Protein 8KA7 (pdb70)

Secondary structure (DSSP, 8-state):
-EEEE--TTS-HHHHHHHHHHHHHHH-TTGGGS-EEEEEEESSHHHHHHHHHHHHHHHHHTT---EEEEEEE-TT--EEEEEE-GGG-EEEEEE-SSPPEEEEEETTEEEEEEE-

B-factor: mean 45.1, std 11.81, range [24.98, 90.28]

Foldseek 3Di:
DDEAEDPPPDFLLSVLVVQVVLCCVQPVPLVQFAKEKEWEEADLVSLVRNLVSNQVVVVVVVWHKAWDDWDADPVRWIWTWIATPRNYIYIGTYDHDATKIWMATPRHTRYIYGD

Solvent-accessible surface area: 6350 Å² total; per-residue (Å²): 111,58,132,45,145,32,78,92,119,26,79,55,76,43,15,1,74,30,0,19,60,9,19,124,82,40,22,109,16,4,69,184,82,165,11,28,2,39,0,42,1,69,66,49,73,135,5,59,43,5,0,74,4,2,38,46,11,10,37,93,74,55,69,132,25,110,102,108,87,123,64,95,56,117,87,45,39,50,8,8,74,17,64,22,161,68,41,14,22,0,38,8,75,38,16,126,138,53,26,10,0,74,0,26,7,85,66,184,58,32,0,45,3,34,112

Sequence (115 aa):
AIKIEIPPDAPPQAVADAAVAALRAADPGAARRRVTFDVTGPDAARVQALADAVVAALEREGFKLEKKEENTDAAGNAGAKYEGEGGLVLNVKQGPEALTLKITVDGRTIVEIVR

Radius of gyration: 13.09 Å; Cα contacts (8 Å, |Δi|>4): 238; chains: 1; bounding box: 33×30×34 Å

Nearest PDB structures (foldseek):
  8ka7-assembly1_A  TM=1.009E+00  e=5.825E-24  synthetic construct
  8kc0-assembly1_A  TM=5.207E-01  e=1.528E-01  synthetic construct
  2wl9-assembly1_D  TM=5.091E-01  e=9.739E-01  Rhodococcus sp. DK17
  2wl9-assembly2_A  TM=5.086E-01  e=1.500E+00  Rhodococcus sp. DK17
  1mpy-assembly1_D  TM=4.557E-01  e=9.156E-01  Pseudomonas putida

Structure (mmCIF, N/CA/C/O backbone):
data_8KA7
#
_entry.id   8KA7
#
_cell.length_a   79.553
_cell.length_b   79.553
_cell.length_c   92.143
_cell.angle_alpha   90.000
_cell.angle_beta   90.000
_cell.angle_gamma   90.000
#
_symmetry.space_group_name_H-M   'I 41 2 2'
#
loop_
_entity.id
_entity.type
_entity.pdbx_description
1 polymer 'De novo design protein -NB7'
2 water water
#
loop_
_atom_site.group_PDB
_atom_site.id
_atom_site.type_symbol
_atom_site.label_atom_id
_atom_site.label_alt_id
_atom_site.label_comp_id
_atom_site.label_asym_id
_atom_site.label_entity_id
_atom_site.label_seq_id
_atom_site.pdbx_PDB_ins_code
_atom_site.Cartn_x
_atom_site.Cartn_y
_atom_site.Cartn_z
_atom_site.occupancy
_atom_site.B_iso_or_equiv
_atom_site.auth_seq_id
_atom_site.auth_comp_id
_atom_site.auth_asym_id
_atom_site.auth_atom_id
_atom_site.pdbx_PDB_model_num
ATOM 1 N N . ALA A 1 2 ? 7.78600 -1.03800 -15.49200 1.000 36.62136 1 ALA A N 1
ATOM 2 C CA . ALA A 1 2 ? 7.06200 0.14600 -15.94700 1.000 32.16772 1 ALA A CA 1
ATOM 3 C C . ALA A 1 2 ? 5.57300 -0.09700 -15.77400 1.000 34.08166 1 ALA A C 1
ATOM 4 O O . ALA A 1 2 ? 5.09400 -1.24200 -15.81500 1.000 34.83193 1 ALA A O 1
ATOM 6 N N . ILE A 1 3 ? 4.83600 0.98000 -15.54200 1.000 33.17429 2 ILE A N 1
ATOM 7 C CA . ILE A 1 3 ? 3.40100 0.89200 -15.31600 1.000 33.53671 2 ILE A CA 1
ATOM 8 C C . ILE A 1 3 ? 2.69700 1.92800 -16.17100 1.000 34.78329 2 ILE A C 1
ATOM 9 O O . ILE A 1 3 ? 3.13400 3.07800 -16.24800 1.000 35.14373 2 ILE A O 1
ATOM 14 N N . LYS A 1 4 ? 1.60700 1.52000 -16.82600 1.000 36.38062 3 LYS A N 1
ATOM 15 C CA . LYS A 1 4 ? 0.73800 2.46000 -17.51300 1.000 37.78341 3 LYS A CA 1
ATOM 16 C C . LYS A 1 4 ? -0.65300 2.32700 -16.93200 1.000 38.83437 3 LYS A C 1
ATOM 17 O O . LYS A 1 4 ? -1.16200 1.21100 -16.78700 1.000 38.32732 3 LYS A O 1
ATOM 23 N N . ILE A 1 5 ? -1.26500 3.46300 -16.63600 1.000 37.97489 4 ILE A N 1
ATOM 24 C CA . ILE A 1 5 ? -2.57100 3.51500 -16.00700 1.000 38.23980 4 ILE A CA 1
ATOM 25 C C . ILE A 1 5 ? -3.48800 4.30600 -16.91700 1.000 40.03950 4 ILE A C 1
ATOM 26 O O . ILE A 1 5 ? -3.10200 5.36400 -17.43000 1.000 40.55581 4 ILE A O 1
ATOM 31 N N . GLU A 1 6 ? -4.69200 3.79600 -17.12500 1.000 41.30217 5 GLU A N 1
ATOM 32 C CA . GLU A 1 6 ? -5.76200 4.57000 -17.73200 1.000 43.10378 5 GLU A CA 1
ATOM 33 C C . GLU A 1 6 ? -6.70300 4.99300 -16.61400 1.000 46.67668 5 GLU A C 1
ATOM 34 O O . GLU A 1 6 ? -7.22000 4.14500 -15.87700 1.000 45.30917 5 GLU A O 1
ATOM 40 N N . ILE A 1 7 ? -6.92700 6.29500 -16.48600 1.000 47.51654 6 ILE A N 1
ATOM 41 C CA . ILE A 1 7 ? -7.60800 6.82600 -15.30900 1.000 48.80877 6 ILE A CA 1
ATOM 42 C C . ILE A 1 7 ? -8.90700 7.49100 -15.77100 1.000 53.02737 6 ILE A C 1
ATOM 43 O O . ILE A 1 7 ? -8.90100 8.17800 -16.80300 1.000 52.59246 6 ILE A O 1
ATOM 48 N N . PRO A 1 8 ? -10.04000 7.28300 -15.08600 1.000 57.99678 7 PRO A N 1
ATOM 49 C CA . PRO A 1 8 ? -11.31100 7.78500 -15.61600 1.000 59.74025 7 PRO A CA 1
ATOM 50 C C . PRO A 1 8 ? -11.25700 9.28000 -15.83300 1.000 63.93559 7 PRO A C 1
ATOM 51 O O . PRO A 1 8 ? -10.56900 10.01200 -15.09500 1.000 57.33542 7 PRO A O 1
ATOM 55 N N . PRO A 1 9 ? -11.97100 9.78800 -16.85000 1.000 66.62513 8 PRO A N 1
ATOM 56 C CA . PRO A 1 9 ? -11.82000 11.20300 -17.22300 1.000 66.99889 8 PRO A CA 1
ATOM 57 C C . PRO A 1 9 ? -12.31500 12.15700 -16.15700 1.000 67.94908 8 PRO A C 1
ATOM 58 O O . PRO A 1 9 ? -12.06600 13.36400 -16.26900 1.000 66.52645 8 PRO A O 1
ATOM 62 N N . ASP A 1 10 ? -12.97300 11.64800 -15.11700 1.000 66.64970 9 ASP A N 1
ATOM 63 C CA . ASP A 1 10 ? -13.50600 12.45400 -14.03000 1.000 69.93183 9 ASP A CA 1
ATOM 64 C C . ASP A 1 10 ? -12.61800 12.45500 -12.79000 1.000 66.72987 9 ASP A C 1
ATOM 65 O O . ASP A 1 10 ? -12.96400 13.11400 -11.80300 1.000 65.94591 9 ASP A O 1
ATOM 70 N N . ALA A 1 11 ? -11.50700 11.72100 -12.80100 1.000 63.47090 10 ALA A N 1
ATOM 71 C CA . ALA A 1 11 ? -10.60600 11.72300 -11.65300 1.000 57.70331 10 ALA A CA 1
ATOM 72 C C . ALA A 1 11 ? -9.95300 13.09300 -11.52800 1.000 55.95357 10 ALA A C 1
ATOM 73 O O . ALA A 1 11 ? -9.40000 13.59600 -12.51200 1.000 58.90257 10 ALA A O 1
ATOM 75 N N . PRO A 1 12 ? -9.98900 13.72200 -10.35600 1.000 58.25880 11 PRO A N 1
ATOM 76 C CA . PRO A 1 12 ? -9.42900 15.07000 -10.21800 1.000 57.97665 11 PRO A CA 1
ATOM 77 C C . PRO A 1 12 ? -7.91600 15.03600 -10.31600 1.000 49.78340 11 PRO A C 1
ATOM 78 O O . PRO A 1 12 ? -7.29500 13.98200 -10.11200 1.000 47.90652 11 PRO A O 1
ATOM 82 N N . PRO A 1 13 ? -7.28300 16.16400 -10.63600 1.000 45.73427 12 PRO A N 1
ATOM 83 C CA . PRO A 1 13 ? -5.81900 16.13400 -10.81800 1.000 40.91932 12 PRO A CA 1
ATOM 84 C C . PRO A 1 13 ? -5.06100 15.58900 -9.61400 1.000 43.94241 12 PRO A C 1
ATOM 85 O O . PRO A 1 13 ? -4.11000 14.82300 -9.81100 1.000 40.89577 12 PRO A O 1
ATOM 89 N N . GLN A 1 14 ? -5.45700 15.91200 -8.37600 1.000 43.48358 13 GLN A N 1
ATOM 90 C CA . GLN A 1 14 ? -4.70200 15.38400 -7.23800 1.000 43.68006 13 GLN A CA 1
ATOM 91 C C . GLN A 1 14 ? -4.75600 13.86300 -7.18900 1.000 41.58311 13 GLN A C 1
ATOM 92 O O . GLN A 1 14 ? -3.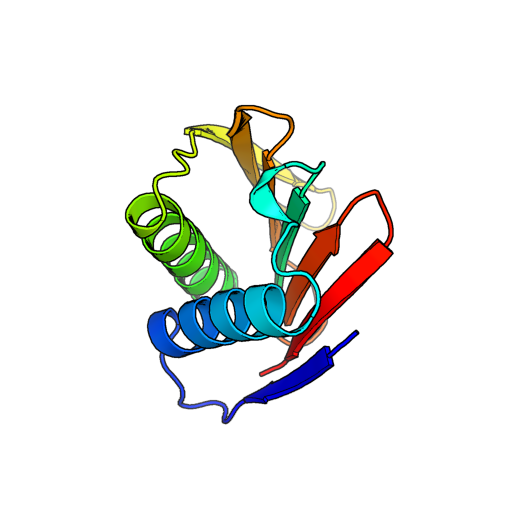77300 13.22000 -6.80700 1.000 39.02944 13 GLN A O 1
ATOM 98 N N . ALA A 1 15 ? -5.89400 13.26400 -7.55500 1.000 41.74994 14 ALA A N 1
ATOM 99 C CA . ALA A 1 15 ? -5.95100 11.80500 -7.61800 1.000 39.58721 14 ALA A CA 1
ATOM 100 C C . ALA A 1 15 ? -5.02900 11.26100 -8.69500 1.000 39.37226 14 ALA A C 1
ATOM 101 O O . ALA A 1 15 ? -4.43200 10.18700 -8.52600 1.000 35.68056 14 ALA A O 1
ATOM 103 N N . VAL A 1 16 ? -4.89700 11.98100 -9.80300 1.000 36.81709 15 VAL A N 1
ATOM 104 C CA . VAL A 1 16 ? -3.99900 11.54300 -10.86400 1.000 38.43644 15 VAL A CA 1
ATOM 105 C C . VAL A 1 16 ? -2.55200 11.63700 -10.40300 1.000 38.40779 15 VAL A C 1
ATOM 106 O O . VAL A 1 16 ? -1.77000 10.69100 -10.56800 1.000 34.94624 15 VAL A O 1
ATOM 110 N N . ALA A 1 17 ? -2.16500 12.78700 -9.82900 1.000 34.49856 16 ALA A N 1
ATOM 111 C CA . ALA A 1 17 ? -0.79900 12.93300 -9.33600 1.000 33.51389 16 ALA A CA 1
ATOM 112 C C . ALA A 1 17 ? -0.48200 11.90400 -8.25900 1.000 34.40615 16 ALA A C 1
ATOM 113 O O . ALA A 1 17 ? 0.60800 11.31400 -8.25300 1.000 32.84912 16 ALA A O 1
ATOM 115 N N . ASP A 1 18 ? -1.42100 11.66800 -7.33900 1.000 36.30198 17 ASP A N 1
ATOM 116 C CA . ASP A 1 18 ? -1.13400 10.73300 -6.26100 1.000 36.51549 17 ASP A CA 1
ATOM 117 C C . ASP A 1 18 ? -0.99200 9.31500 -6.79400 1.000 33.65694 17 ASP A C 1
ATOM 118 O O . ASP A 1 18 ? -0.16300 8.54400 -6.29800 1.000 34.33018 17 ASP A O 1
ATOM 123 N N . ALA A 1 19 ? -1.79700 8.95000 -7.79600 1.000 33.34925 18 ALA A N 1
ATOM 124 C CA . ALA A 1 19 ? -1.65600 7.63600 -8.42200 1.000 34.36317 18 ALA A CA 1
ATOM 125 C C . ALA A 1 19 ? -0.28700 7.47600 -9.06400 1.000 31.50260 18 ALA A C 1
ATOM 126 O O . ALA A 1 19 ? 0.31000 6.39400 -9.01600 1.000 30.65411 18 ALA A O 1
ATOM 128 N N . ALA A 1 20 ? 0.21500 8.53800 -9.68900 1.000 32.37358 19 ALA A N 1
ATOM 129 C CA . ALA A 1 20 ? 1.51400 8.44700 -10.34600 1.000 32.66629 19 ALA A CA 1
ATOM 130 C C . ALA A 1 20 ? 2.62800 8.29200 -9.32600 1.000 29.21044 19 ALA A C 1
ATOM 131 O O . ALA A 1 20 ? 3.56500 7.50900 -9.53200 1.000 28.35719 19 ALA A O 1
ATOM 133 N N . VAL A 1 21 ? 2.55900 9.03900 -8.23000 1.000 29.03781 20 VAL A N 1
ATOM 134 C CA . VAL A 1 21 ? 3.59100 8.90700 -7.20600 1.000 30.05319 20 VAL A CA 1
ATOM 135 C C . VAL A 1 21 ? 3.54300 7.52100 -6.56800 1.000 30.10870 20 VAL A C 1
ATOM 136 O O . VAL A 1 21 ? 4.58600 6.92700 -6.28500 1.000 31.37971 20 VAL A O 1
ATOM 140 N N . ALA A 1 22 ? 2.33500 6.97800 -6.34000 1.000 31.58539 21 ALA A N 1
ATOM 141 C CA . ALA A 1 22 ? 2.22100 5.62700 -5.79800 1.000 31.33000 21 ALA A CA 1
ATOM 142 C C . ALA A 1 22 ? 2.72300 4.58400 -6.79200 1.000 32.41541 21 ALA A C 1
ATOM 143 O O . ALA A 1 22 ? 3.39700 3.61600 -6.40600 1.000 32.36097 21 ALA A O 1
ATOM 145 N N . ALA A 1 23 ? 2.37300 4.74600 -8.07100 1.000 29.53623 22 ALA A N 1
ATOM 146 C CA . ALA A 1 23 ? 2.89600 3.86800 -9.11400 1.000 31.98908 22 ALA A CA 1
ATOM 147 C C . ALA A 1 23 ? 4.41500 3.91900 -9.14600 1.000 31.95792 22 ALA A C 1
ATOM 148 O O . ALA A 1 23 ? 5.08800 2.89200 -9.28800 1.000 31.53302 22 ALA A O 1
ATOM 150 N N . LEU A 1 24 ? 4.97200 5.12300 -9.03900 1.000 29.75272 23 LEU A N 1
ATOM 151 C CA . LEU A 1 24 ? 6.42300 5.25200 -9.03400 1.000 27.59739 23 LEU A CA 1
ATOM 152 C C . LEU A 1 24 ? 7.02800 4.49800 -7.86400 1.000 29.21302 23 LEU A C 1
ATOM 153 O O . LEU A 1 24 ? 8.05000 3.81500 -8.01900 1.000 31.89169 23 LEU A O 1
ATOM 158 N N . ARG A 1 25 ? 6.42200 4.61600 -6.67900 1.000 27.92014 24 ARG A N 1
ATOM 159 C CA . ARG A 1 25 ? 6.97700 3.91400 -5.53200 1.000 31.23339 24 ARG A CA 1
ATOM 160 C C . ARG A 1 25 ? 6.89500 2.40400 -5.71600 1.000 33.03175 24 ARG A C 1
ATOM 161 O O . ARG A 1 25 ? 7.78100 1.66800 -5.26100 1.000 35.24756 24 ARG A O 1
ATOM 169 N N . ALA A 1 26 ? 5.85300 1.93100 -6.39100 1.000 35.29259 25 ALA A N 1
ATOM 170 C CA . ALA A 1 26 ? 5.69800 0.49900 -6.60500 1.000 36.11497 25 ALA A CA 1
ATOM 171 C C . ALA A 1 26 ? 6.69500 -0.00900 -7.63800 1.000 36.62026 25 ALA A C 1
ATOM 172 O O . ALA A 1 26 ? 7.21300 -1.12700 -7.50900 1.000 44.27408 25 ALA A O 1
ATOM 174 N N . ALA A 1 27 ? 7.00800 0.81600 -8.63500 1.000 35.26934 26 ALA A N 1
ATOM 175 C CA . ALA A 1 27 ? 7.89900 0.42100 -9.71900 1.000 36.68129 26 ALA A CA 1
ATOM 176 C C . ALA A 1 27 ? 9.36900 0.62600 -9.36700 1.000 39.21702 26 ALA A C 1
ATOM 177 O O . ALA A 1 27 ? 10.21700 -0.16200 -9.79500 1.000 39.87012 26 ALA A O 1
ATOM 179 N N . ASP A 1 28 ? 9.69600 1.69600 -8.64200 1.000 35.08384 27 ASP A N 1
ATOM 180 C CA . ASP A 1 28 ? 11.07900 1.98600 -8.25200 1.000 36.35583 27 ASP A CA 1
ATOM 181 C C . ASP A 1 28 ? 11.05900 2.67600 -6.90700 1.000 33.47736 27 ASP A C 1
ATOM 182 O O . ASP A 1 28 ? 11.03700 3.91400 -6.82900 1.000 34.13988 27 ASP A O 1
ATOM 187 N N . PRO A 1 29 ? 11.09100 1.91600 -5.81400 1.000 38.55162 28 PRO A N 1
ATOM 188 C CA . PRO A 1 29 ? 11.07600 2.55300 -4.48000 1.000 37.67074 28 PRO A CA 1
ATOM 189 C C . PRO A 1 29 ? 12.29900 3.43300 -4.19500 1.000 36.44111 28 PRO A C 1
ATOM 190 O O . PRO A 1 29 ? 12.24600 4.27700 -3.28100 1.000 35.88563 28 PRO A O 1
ATOM 194 N N . GLY A 1 30 ? 13.38100 3.27400 -4.95400 1.000 34.37803 29 GLY A N 1
ATOM 195 C CA . GLY A 1 30 ? 14.56900 4.08300 -4.81400 1.000 32.86252 29 GLY A CA 1
ATOM 196 C C . GLY A 1 30 ? 14.65800 5.24900 -5.77400 1.000 31.10142 29 GLY A C 1
ATOM 197 O O . GLY A 1 30 ? 15.73300 5.84800 -5.90000 1.000 30.72084 29 GLY A O 1
ATOM 198 N N . ALA A 1 31 ? 13.57000 5.59200 -6.46000 1.000 32.55735 30 ALA A N 1
ATOM 199 C CA . ALA A 1 31 ? 13.64700 6.61900 -7.49400 1.000 29.65283 30 ALA A CA 1
ATOM 200 C C . ALA A 1 31 ? 14.05700 7.97300 -6.92400 1.000 29.57027 30 ALA A C 1
ATOM 201 O O . ALA A 1 31 ? 14.62500 8.79700 -7.64600 1.000 28.81485 30 ALA A O 1
ATOM 203 N N . ALA A 1 32 ? 13.77000 8.23300 -5.64600 1.000 28.92620 31 ALA A N 1
ATOM 204 C CA . ALA A 1 32 ? 14.12800 9.51400 -5.04500 1.000 28.47376 31 ALA A CA 1
ATOM 205 C C . ALA A 1 32 ? 15.63500 9.78600 -5.09100 1.000 32.10607 31 ALA A C 1
ATOM 206 O O . ALA A 1 32 ? 16.05300 10.95600 -5.05200 1.000 30.89541 31 ALA A O 1
ATOM 208 N N . ARG A 1 33 ? 16.46300 8.73300 -5.14900 1.000 29.24509 32 ARG A N 1
ATOM 209 C CA . ARG A 1 33 ? 17.92000 8.88600 -5.22500 1.000 29.86032 32 ARG A CA 1
ATOM 210 C C . ARG A 1 33 ? 18.43300 9.15400 -6.63400 1.000 32.79470 32 ARG A C 1
ATOM 211 O O . ARG A 1 33 ? 19.63700 9.43900 -6.78700 1.000 30.92611 32 ARG A O 1
ATOM 219 N N . ARG A 1 34 ? 17.57200 9.04500 -7.66700 1.000 30.45151 33 ARG A N 1
ATOM 220 C CA . ARG A 1 34 ? 17.98700 9.06200 -9.06700 1.000 29.77487 33 ARG A CA 1
ATOM 221 C C . ARG A 1 34 ? 17.60800 10.38000 -9.74900 1.000 30.04727 33 ARG A C 1
ATOM 222 O O . ARG A 1 34 ? 17.19700 11.34400 -9.10200 1.000 30.11475 33 ARG A O 1
ATOM 230 N N . ARG A 1 35 ? 17.79800 10.42000 -11.06900 1.000 27.63331 34 ARG A N 1
ATOM 231 C CA . ARG A 1 35 ? 17.43300 11.55900 -11.91400 1.000 29.30790 34 ARG A CA 1
ATOM 232 C C . ARG A 1 35 ? 16.01300 11.35800 -12.40800 1.000 27.91260 34 ARG A C 1
ATOM 233 O O . ARG A 1 35 ? 15.76700 10.46500 -13.22500 1.000 27.69655 34 ARG A O 1
ATOM 241 N N . VAL A 1 36 ? 15.08800 12.20300 -11.96400 1.000 33.16617 35 VAL A N 1
ATOM 242 C CA . VAL A 1 36 ? 13.66400 11.99800 -12.23500 1.000 29.69527 35 VAL A CA 1
ATOM 243 C C . VAL A 1 36 ? 13.09200 13.18900 -13.00200 1.000 33.54976 35 VAL A C 1
ATOM 244 O O . VAL A 1 36 ? 13.29000 14.34200 -12.60200 1.000 30.24861 35 VAL A O 1
ATOM 248 N N . THR A 1 37 ? 12.36200 12.91200 -14.08900 1.000 29.46483 36 THR A N 1
ATOM 249 C CA . THR A 1 37 ? 11.65500 13.93400 -14.85100 1.000 28.89355 36 THR A CA 1
ATOM 250 C C . THR A 1 37 ? 10.18200 13.56000 -14.90500 1.000 31.91660 36 THR A C 1
ATOM 251 O O . THR A 1 37 ? 9.84500 12.43300 -15.29400 1.000 30.88621 36 THR A O 1
ATOM 255 N N . PHE A 1 38 ? 9.31300 14.50000 -14.51600 1.000 30.02234 37 PHE A N 1
ATOM 256 C CA . PHE A 1 38 ? 7.86900 14.41500 -14.72500 1.000 30.24794 37 PHE A CA 1
ATOM 257 C C . PHE A 1 38 ? 7.52500 15.24000 -15.96200 1.000 31.61795 37 PHE A C 1
ATOM 258 O O . PHE A 1 38 ? 8.02400 16.36200 -16.11700 1.000 30.64140 37 PHE A O 1
ATOM 266 N N . ASP A 1 39 ? 6.69500 14.66700 -16.83000 1.000 30.27038 38 ASP A N 1
ATOM 267 C CA . ASP A 1 39 ? 6.25400 15.34800 -18.07000 1.000 31.25358 38 ASP A CA 1
ATOM 268 C C . ASP A 1 39 ? 4.72400 15.37400 -18.09200 1.000 34.91797 38 ASP A C 1
ATOM 269 O O . ASP A 1 39 ? 4.12600 14.30300 -18.13400 1.000 31.28366 38 ASP A O 1
ATOM 274 N N . VAL A 1 40 ? 4.13500 16.55900 -18.05200 1.000 31.75224 39 VAL A N 1
ATOM 275 C CA . VAL A 1 40 ? 2.68500 16.72300 -18.10500 1.000 33.66452 39 VAL A CA 1
ATOM 276 C C . VAL A 1 40 ? 2.35900 17.36200 -19.44900 1.000 35.87907 39 VAL A C 1
ATOM 277 O O . VAL A 1 40 ? 2.83700 18.46100 -19.73900 1.000 35.82825 39 VAL A O 1
ATOM 281 N N . THR A 1 41 ? 1.54700 16.69100 -20.27000 1.000 35.49154 40 THR A N 1
ATOM 282 C CA . THR A 1 41 ? 1.28200 17.16800 -21.62400 1.000 35.28452 40 THR A CA 1
ATOM 283 C C . THR A 1 41 ? -0.18600 16.95200 -21.96600 1.000 38.71371 40 THR A C 1
ATOM 284 O O . THR A 1 41 ? -0.78100 15.94900 -21.57800 1.000 38.31225 40 THR A O 1
ATOM 288 N N . GLY A 1 42 ? -0.76800 17.88400 -22.69700 1.000 40.77137 41 GLY A N 1
ATOM 289 C CA . GLY A 1 42 ? -2.13500 17.70900 -23.12300 1.000 41.24421 41 GLY A CA 1
ATOM 290 C C . GLY A 1 42 ? -2.59900 18.84800 -23.99500 1.000 46.14237 41 GLY A C 1
ATOM 291 O O . GLY A 1 42 ? -1.90300 19.85100 -24.17300 1.000 44.91423 41 GLY A O 1
ATOM 292 N N . PRO A 1 43 ? -3.80600 18.71300 -24.55200 1.000 52.09270 42 PRO A N 1
ATOM 293 C CA . PRO A 1 43 ? -4.28000 19.69600 -25.53200 1.000 51.78996 42 PRO A CA 1
ATOM 294 C C . PRO A 1 43 ? -4.86600 20.94000 -24.89200 1.000 55.13434 42 PRO A C 1
ATOM 295 O O . PRO A 1 43 ? -4.76600 22.03200 -25.46600 1.000 56.86714 42 PRO A O 1
ATOM 299 N N . ASP A 1 44 ? -5.50400 20.80000 -23.72900 1.000 52.33490 43 ASP A N 1
ATOM 300 C CA . ASP A 1 44 ? -6.22000 21.91900 -23.12700 1.000 59.84226 43 ASP A CA 1
ATOM 301 C C . ASP A 1 44 ? -5.26100 22.56000 -22.13800 1.000 57.19231 43 ASP A C 1
ATOM 302 O O . ASP A 1 44 ? -4.87000 21.92400 -21.15300 1.000 56.30970 43 ASP A O 1
ATOM 307 N N . ALA A 1 45 ? -4.88600 23.81900 -22.39900 1.000 60.22700 44 ALA A N 1
ATOM 308 C CA . ALA A 1 45 ? -3.86100 24.47600 -21.59500 1.000 58.51772 44 ALA A CA 1
ATOM 309 C C . ALA A 1 45 ? -4.23100 24.49700 -20.11500 1.000 56.55583 44 ALA A C 1
ATOM 310 O O . ALA A 1 45 ? -3.36300 24.34200 -19.24700 1.000 55.12552 44 ALA A O 1
ATOM 312 N N . ALA A 1 46 ? -5.51600 24.65200 -19.80500 1.000 54.84037 45 ALA A N 1
ATOM 313 C CA . ALA A 1 46 ? -5.93100 24.78500 -18.41200 1.000 58.04640 45 ALA A CA 1
ATOM 314 C C . ALA A 1 46 ? -5.91000 23.44900 -17.66400 1.000 54.72796 45 ALA A C 1
ATOM 315 O O . ALA A 1 46 ? -5.49200 23.40200 -16.50200 1.000 55.40739 45 ALA A O 1
ATOM 317 N N . ARG A 1 47 ? -6.34000 22.36600 -18.30000 1.000 52.33440 46 ARG A N 1
ATOM 318 C CA . ARG A 1 47 ? -6.28800 21.03600 -17.64500 1.000 52.12274 46 ARG A CA 1
ATOM 319 C C . ARG A 1 47 ? -4.82000 20.61100 -17.50100 1.000 49.42860 46 ARG A C 1
ATOM 320 O O . ARG A 1 47 ? -4.49200 19.91500 -16.53700 1.000 46.38248 46 ARG A O 1
ATOM 328 N N . VAL A 1 48 ? -3.98300 21.03300 -18.44200 1.000 48.46171 47 VAL A N 1
ATOM 329 C CA . VAL A 1 48 ? -2.56800 20.69300 -18.35000 1.000 45.17645 47 VAL A CA 1
ATOM 330 C C . VAL A 1 48 ? -1.95800 21.36000 -17.12700 1.000 45.42527 47 VAL A C 1
ATOM 331 O O . VAL A 1 48 ? -1.23300 20.73100 -16.34500 1.000 44.50977 47 VAL A O 1
ATOM 335 N N . GLN A 1 49 ? -2.25900 22.64100 -16.93100 1.000 46.56663 48 GLN A N 1
ATOM 336 C CA . GLN A 1 49 ? -1.70100 23.35500 -15.79100 1.000 48.23342 48 GLN A CA 1
ATOM 337 C C . GLN A 1 49 ? -2.30200 22.85500 -14.48200 1.000 48.46841 48 GLN A C 1
ATOM 338 O O . GLN A 1 49 ? -1.61300 22.82600 -13.45700 1.000 49.93271 48 GLN A O 1
ATOM 344 N N . ALA A 1 50 ? -3.56700 22.44000 -14.49500 1.000 48.89325 49 ALA A N 1
ATOM 345 C CA . ALA A 1 50 ? -4.16900 21.89400 -13.28300 1.000 48.95497 49 ALA A CA 1
ATOM 346 C C . ALA A 1 50 ? -3.44400 20.63000 -12.82100 1.000 46.69691 49 ALA A C 1
ATOM 347 O O . ALA A 1 50 ? -3.17900 20.45900 -11.62200 1.000 44.23678 49 ALA A O 1
ATOM 349 N N . LEU A 1 51 ? -3.10500 19.73700 -13.76200 1.000 44.27916 50 LEU A N 1
ATOM 350 C CA . LEU A 1 51 ? -2.36700 18.52500 -13.41600 1.000 41.75630 50 LEU A CA 1
ATOM 351 C C . LEU A 1 51 ? -0.92200 18.83800 -13.02000 1.000 40.66840 50 LEU A C 1
ATOM 352 O O . LEU A 1 51 ? -0.37100 18.20200 -12.11100 1.000 40.75456 50 LEU A O 1
ATOM 357 N N . ALA A 1 52 ? -0.28500 19.80500 -13.68800 1.000 40.87871 51 ALA A N 1
ATOM 358 C CA . ALA A 1 52 ? 1.05700 20.20700 -13.27700 1.000 41.26633 51 ALA A CA 1
ATOM 359 C C . ALA A 1 52 ? 1.05600 20.72400 -11.84600 1.000 41.91947 51 ALA A C 1
ATOM 360 O O . ALA A 1 52 ? 1.94000 20.38900 -11.05100 1.000 40.08345 51 ALA A O 1
ATOM 362 N N . ASP A 1 53 ? 0.05500 21.52800 -11.49200 1.000 42.98854 52 ASP A N 1
ATOM 363 C CA . ASP A 1 53 ? -0.04000 22.02600 -10.12400 1.000 43.58643 52 ASP A CA 1
ATOM 364 C C . ASP A 1 53 ? -0.19900 20.88300 -9.13000 1.000 43.51366 52 ASP A C 1
ATOM 365 O O . ASP A 1 53 ? 0.34600 20.93200 -8.01900 1.000 42.48974 52 ASP A O 1
ATOM 370 N N . ALA A 1 54 ? -0.95200 19.84900 -9.50800 1.000 41.41111 53 ALA A N 1
ATOM 371 C CA . ALA A 1 54 ? -1.13900 18.69100 -8.64000 1.000 39.94963 53 ALA A CA 1
ATOM 372 C C . ALA A 1 54 ? 0.14800 17.90000 -8.46600 1.000 39.05893 53 ALA A C 1
ATOM 373 O O . ALA A 1 54 ? 0.39400 17.33700 -7.39000 1.000 37.35052 53 ALA A O 1
ATOM 375 N N . VAL A 1 55 ? 0.97900 17.84400 -9.50600 1.000 38.15498 54 VAL A N 1
ATOM 376 C CA . VAL A 1 55 ? 2.25700 17.15000 -9.38400 1.000 35.92414 54 VAL A CA 1
ATOM 377 C C . VAL A 1 55 ? 3.17400 17.90800 -8.43900 1.000 36.97853 54 VAL A C 1
ATOM 378 O O . VAL A 1 55 ? 3.84400 17.30600 -7.59200 1.000 35.00860 54 VAL A O 1
ATOM 382 N N . VAL A 1 56 ? 3.20400 19.23800 -8.54800 1.000 38.35095 55 VAL A N 1
ATOM 383 C CA . VAL A 1 56 ? 4.00500 20.03700 -7.62800 1.000 38.46274 55 VAL A CA 1
ATOM 384 C C . VAL A 1 56 ? 3.57400 19.79300 -6.19000 1.000 40.91438 55 VAL A C 1
ATOM 385 O O . VAL A 1 56 ? 4.41200 19.63700 -5.29300 1.000 39.13221 55 VAL A O 1
ATOM 389 N N . ALA A 1 57 ? 2.26300 19.72600 -5.95200 1.000 39.67507 56 ALA A N 1
ATOM 390 C CA . ALA A 1 57 ? 1.75500 19.53300 -4.59500 1.000 41.40537 56 ALA A CA 1
ATOM 391 C C . ALA A 1 57 ? 2.11200 18.15400 -4.04200 1.000 43.16020 56 ALA A C 1
ATOM 392 O O . ALA A 1 57 ? 2.46700 18.02100 -2.85900 1.000 39.22668 56 ALA A O 1
ATOM 394 N N . ALA A 1 58 ? 1.98500 17.11200 -4.87200 1.000 38.84417 57 ALA A N 1
ATOM 395 C CA . ALA A 1 58 ? 2.27800 15.75900 -4.41800 1.000 38.34938 57 ALA A CA 1
ATOM 396 C C . ALA A 1 58 ? 3.75000 15.60400 -4.08500 1.000 36.88734 57 ALA A C 1
ATOM 397 O O . ALA A 1 58 ? 4.10200 14.93200 -3.10900 1.000 38.86528 57 ALA A O 1
ATOM 399 N N . LEU A 1 59 ? 4.62700 16.22000 -4.88600 1.000 34.03948 58 LEU A N 1
ATOM 400 C CA . LEU A 1 59 ? 6.06000 16.13300 -4.62700 1.000 35.85085 58 LEU A CA 1
ATOM 401 C C . LEU A 1 59 ? 6.44100 16.94600 -3.40200 1.000 38.91517 58 LEU A C 1
ATOM 402 O O . LEU A 1 59 ? 7.30100 16.53000 -2.61600 1.000 37.29211 58 LEU A O 1
ATOM 407 N N . GLU A 1 60 ? 5.81300 18.11400 -3.23100 1.000 39.97988 59 GLU A N 1
ATOM 408 C CA . GLU A 1 60 ? 6.08500 18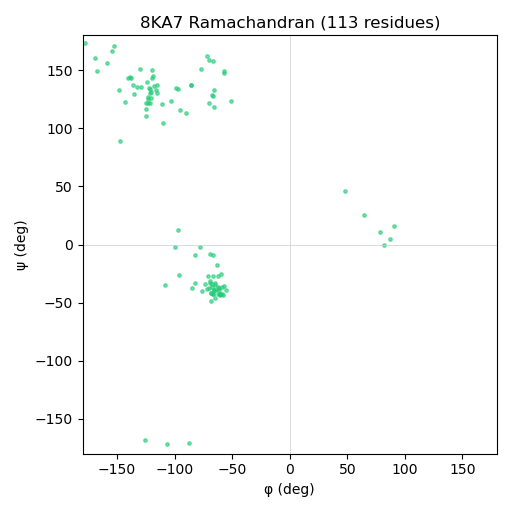.92000 -2.04900 1.000 41.18622 59 GLU A CA 1
ATOM 409 C C . GLU A 1 60 ? 5.77700 18.14100 -0.78000 1.000 42.64978 59 GLU A C 1
ATOM 410 O O . GLU A 1 60 ? 6.52000 18.23100 0.19900 1.000 44.63926 59 GLU A O 1
ATOM 412 N N . ARG A 1 61 ? 4.72900 17.31300 -0.78900 1.000 41.69945 60 ARG A N 1
ATOM 413 C CA . ARG A 1 61 ? 4.42700 16.54700 0.41500 1.000 40.57174 60 ARG A CA 1
ATOM 414 C C . ARG A 1 61 ? 5.45600 15.44300 0.66600 1.000 45.44719 60 ARG A C 1
ATOM 415 O O . ARG A 1 61 ? 5.65400 15.03100 1.81300 1.000 50.28736 60 ARG A O 1
ATOM 417 N N . GLU A 1 62 ? 6.09800 14.93000 -0.37300 1.000 41.92140 61 GLU A N 1
ATOM 418 C CA . GLU A 1 62 ? 7.18200 13.96900 -0.20000 1.000 44.09765 61 GLU A CA 1
ATOM 419 C C . GLU A 1 62 ? 8.48400 14.63400 0.21400 1.000 41.22975 61 GLU A C 1
ATOM 420 O O . GLU A 1 62 ? 9.48900 13.93100 0.38300 1.000 47.95279 61 GLU A O 1
ATOM 426 N N . GLY A 1 63 ? 8.50000 15.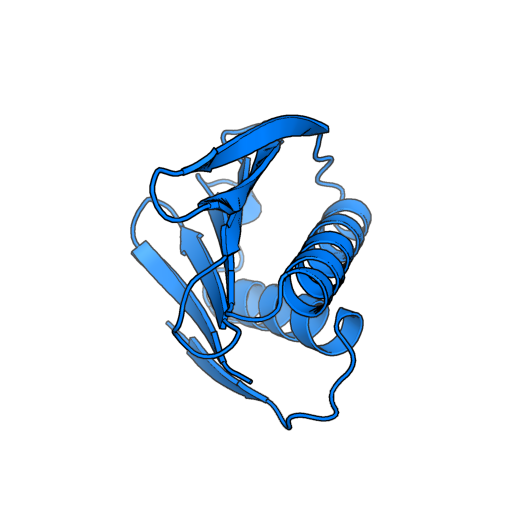96300 0.31900 1.000 43.79725 62 GLY A N 1
ATOM 427 C CA . GLY A 1 63 ? 9.71800 16.70100 0.59600 1.000 45.63005 62 GLY A CA 1
ATOM 428 C C . GLY A 1 63 ? 10.53400 17.17000 -0.59500 1.000 45.61662 62 GLY A C 1
ATOM 429 O O . GLY A 1 63 ? 11.69000 17.55200 -0.40500 1.000 49.58119 62 GLY A O 1
ATOM 430 N N . PHE A 1 64 ? 9.97800 17.17900 -1.81000 1.000 44.31990 63 PHE A N 1
ATOM 431 C CA . PHE A 1 64 ? 10.71300 17.56200 -3.01800 1.000 44.64024 63 PHE A CA 1
ATOM 432 C C . PHE A 1 64 ? 10.19400 18.90100 -3.52300 1.000 51.06739 63 PHE A C 1
ATOM 433 O O . PHE A 1 64 ? 9.12600 18.96000 -4.14800 1.000 47.89987 63 PHE A O 1
ATOM 441 N N . LYS A 1 65 ? 10.97100 19.96100 -3.29600 1.000 50.46223 64 LYS A N 1
ATOM 442 C CA . LYS A 1 65 ? 10.56000 21.31900 -3.64000 1.000 53.20579 64 LYS A CA 1
ATOM 443 C C . LYS A 1 65 ? 10.90500 21.61500 -5.09400 1.000 51.48182 64 LYS A C 1
ATOM 444 O O . LYS A 1 65 ? 11.98500 21.25800 -5.57000 1.000 50.22574 64 LYS A O 1
ATOM 450 N N . LEU A 1 66 ? 9.97200 22.25200 -5.79700 1.000 50.04374 65 LEU A N 1
ATOM 451 C CA . LEU A 1 66 ? 10.12700 22.62200 -7.19600 1.000 46.841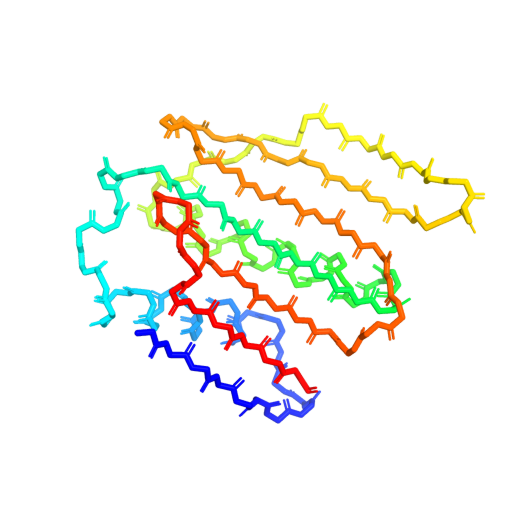58 65 LEU A CA 1
ATOM 452 C C . LEU A 1 66 ? 10.04200 24.13900 -7.30900 1.000 53.23263 65 LEU A C 1
ATOM 453 O O . LEU A 1 66 ? 9.31900 24.78800 -6.54500 1.000 56.59017 65 LEU A O 1
ATOM 458 N N . GLU A 1 67 ? 10.81100 24.71100 -8.22900 1.000 52.69361 66 GLU A N 1
ATOM 459 C CA . GLU A 1 67 ? 10.76300 26.13400 -8.52800 1.000 53.97397 66 GLU A CA 1
ATOM 460 C C . GLU A 1 67 ? 10.42400 26.29200 -9.99900 1.000 51.48000 66 GLU A C 1
ATOM 461 O O . GLU A 1 67 ? 11.05200 25.65200 -10.84600 1.000 49.35309 66 GLU A O 1
ATOM 467 N N . LYS A 1 68 ? 9.43800 27.13400 -10.30600 1.000 51.36167 67 LYS A N 1
ATOM 468 C CA . LYS A 1 68 ? 9.15900 27.45900 -11.69900 1.000 47.99574 67 LYS A CA 1
ATOM 469 C C . LYS A 1 68 ? 10.34000 28.21200 -12.27600 1.000 49.92940 67 LYS A C 1
ATOM 470 O O . LYS A 1 68 ? 10.67400 29.30500 -11.81400 1.000 53.67610 67 LYS A O 1
ATOM 476 N N . LYS A 1 69 ? 10.96900 27.64000 -13.29400 1.000 47.77337 68 LYS A N 1
ATOM 477 C CA . LYS A 1 69 ? 12.14000 28.25600 -13.89300 1.000 50.34566 68 LYS A CA 1
ATOM 478 C C . LYS A 1 69 ? 11.81800 29.08900 -15.12400 1.000 52.54330 68 LYS A C 1
ATOM 479 O O . LYS A 1 69 ? 12.54700 30.03800 -15.41700 1.000 54.97586 68 LYS A O 1
ATOM 485 N N . GLU A 1 70 ? 10.73600 28.79000 -15.83500 1.000 49.32093 69 GLU A N 1
ATOM 486 C CA . GLU A 1 70 ? 10.56400 29.36800 -17.15900 1.000 52.77212 69 GLU A CA 1
ATOM 487 C C . GLU A 1 70 ? 9.13500 29.12600 -17.62800 1.000 54.22256 69 GLU A C 1
ATOM 488 O O . GLU A 1 70 ? 8.50700 28.13100 -17.25300 1.000 47.60778 69 GLU A O 1
ATOM 494 N N . GLU A 1 71 ? 8.62500 30.05800 -18.43100 1.000 54.50291 70 GLU A N 1
ATOM 495 C CA . GLU A 1 71 ? 7.40300 29.88500 -19.19900 1.000 52.58998 70 GLU A CA 1
ATOM 496 C C . GLU A 1 71 ? 7.77300 30.03100 -20.66200 1.000 53.91788 70 GLU A C 1
ATOM 497 O O . GLU A 1 71 ? 8.70500 30.76500 -20.99800 1.000 52.99118 70 GLU A O 1
ATOM 503 N N . ASN A 1 72 ? 7.05400 29.35200 -21.54300 1.000 49.86153 71 ASN A N 1
ATOM 504 C CA . ASN A 1 72 ? 7.44900 29.44300 -22.94100 1.000 50.94361 71 ASN A CA 1
ATOM 505 C C . ASN A 1 72 ? 6.26700 29.18900 -23.86700 1.000 54.11242 71 ASN A C 1
ATOM 506 O O . ASN A 1 72 ? 5.20200 28.73100 -23.44700 1.000 50.97714 71 ASN A O 1
ATOM 511 N N . THR A 1 73 ? 6.47600 29.52300 -25.14100 1.000 51.49530 72 THR A N 1
ATOM 512 C CA . THR A 1 73 ? 5.49000 29.35500 -26.20200 1.000 53.07031 72 THR A CA 1
ATOM 513 C C . THR A 1 73 ? 6.24700 28.95300 -27.45700 1.000 58.47269 72 THR A C 1
ATOM 514 O O . THR A 1 73 ? 7.13100 29.69500 -27.89600 1.000 56.26800 72 THR A O 1
ATOM 518 N N . ASP A 1 74 ? 5.91000 27.80400 -28.04900 1.000 56.82020 73 ASP A N 1
ATOM 519 C CA . ASP A 1 74 ? 6.65700 27.33500 -29.20800 1.000 55.57823 73 ASP A CA 1
ATOM 520 C C . ASP A 1 74 ? 6.05500 27.92500 -30.48200 1.000 58.59826 73 ASP A C 1
ATOM 521 O O . ASP A 1 74 ? 5.19500 28.81100 -30.43600 1.000 62.65494 73 ASP A O 1
ATOM 526 N N . ALA A 1 75 ? 6.51200 27.44400 -31.64300 1.000 60.31168 74 ALA A N 1
ATOM 527 C CA . ALA A 1 75 ? 6.11500 28.06900 -32.90200 1.000 63.35065 74 ALA A CA 1
ATOM 528 C C . ALA A 1 75 ? 4.61600 27.93500 -33.13300 1.000 65.86823 74 ALA A C 1
ATOM 529 O O . ALA A 1 75 ? 3.96500 28.87500 -33.60500 1.000 66.66370 74 ALA A O 1
ATOM 531 N N . ALA A 1 76 ? 4.04700 26.78100 -32.78300 1.000 66.12395 75 ALA A N 1
ATOM 532 C CA . ALA A 1 76 ? 2.61300 26.58400 -32.93000 1.000 66.20255 75 ALA A CA 1
ATOM 533 C C . ALA A 1 76 ? 1.79900 27.42800 -31.96200 1.000 66.40440 75 ALA A C 1
ATOM 534 O O . ALA A 1 76 ? 0.57200 27.46300 -32.08700 1.000 71.37582 75 ALA A O 1
ATOM 536 N N . GLY A 1 77 ? 2.43800 28.10600 -31.01400 1.000 63.97560 76 GLY A N 1
ATOM 537 C CA . GLY A 1 77 ? 1.71300 28.82400 -29.98900 1.000 65.62759 76 GLY A CA 1
ATOM 538 C C . GLY A 1 77 ? 1.35300 27.99600 -28.77200 1.000 64.77444 76 GLY A C 1
ATOM 539 O O . GLY A 1 77 ? 0.65300 28.50200 -27.88300 1.000 65.61933 76 GLY A O 1
ATOM 540 N N . ASN A 1 78 ? 1.79900 26.74200 -28.71000 1.000 60.73376 77 ASN A N 1
ATOM 541 C CA . ASN A 1 78 ? 1.54300 25.89300 -27.55300 1.000 60.22840 77 ASN A CA 1
ATOM 542 C C . ASN A 1 78 ? 2.28900 26.43500 -26.33700 1.000 59.07987 77 ASN A C 1
ATOM 543 O O . ASN A 1 78 ? 3.50300 26.66700 -26.39700 1.000 55.04890 77 ASN A O 1
ATOM 548 N N . ALA A 1 79 ? 1.57100 26.63100 -25.23500 1.000 55.13439 78 ALA A N 1
ATOM 549 C CA . ALA A 1 79 ? 2.20200 27.11500 -24.01500 1.000 52.51657 78 ALA A CA 1
ATOM 550 C C . ALA A 1 79 ? 2.96200 25.99000 -23.31800 1.000 49.87882 78 ALA A C 1
ATOM 551 O O . ALA A 1 79 ? 2.61900 24.80800 -23.43200 1.000 49.80401 78 ALA A O 1
ATOM 553 N N . GLY A 1 80 ? 4.01900 26.37000 -22.59400 1.000 47.31547 79 GLY A N 1
ATOM 554 C CA . GLY A 1 80 ? 4.78300 25.40100 -21.83400 1.000 46.76798 79 GLY A CA 1
ATOM 555 C C . GLY A 1 80 ? 5.45700 26.02600 -20.63300 1.000 44.82691 79 GLY A C 1
ATOM 556 O O . GLY A 1 80 ? 5.49600 27.24900 -20.46900 1.000 46.34024 79 GLY A O 1
ATOM 557 N N . ALA A 1 81 ? 6.01400 25.16100 -19.79600 1.000 41.16673 80 ALA A N 1
ATOM 558 C CA . ALA A 1 81 ? 6.70700 25.62900 -18.60800 1.000 42.36556 80 ALA A CA 1
ATOM 559 C C . ALA A 1 81 ? 7.66100 24.53900 -18.14900 1.000 43.91436 80 ALA A C 1
ATOM 560 O O . ALA A 1 81 ? 7.47100 23.36200 -18.45700 1.000 40.16623 80 ALA A O 1
ATOM 562 N N . LYS A 1 82 ? 8.69300 24.95700 -17.41600 1.000 41.73993 81 LYS A N 1
ATOM 563 C CA . LYS A 1 82 ? 9.68000 24.06900 -16.81000 1.000 42.39280 81 LYS A CA 1
ATOM 564 C C . LYS A 1 82 ? 9.83700 24.40400 -15.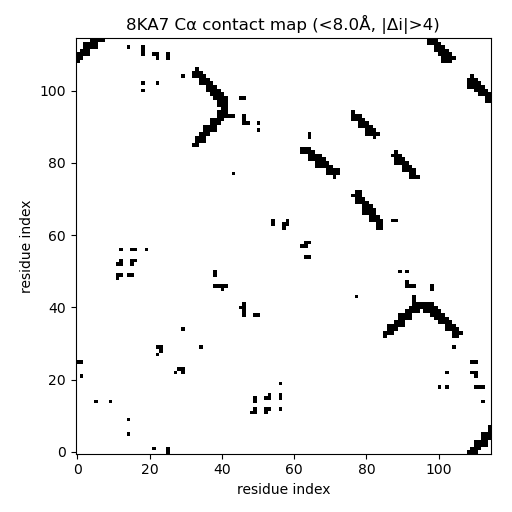33600 1.000 41.88322 81 LYS A C 1
ATOM 565 O O . LYS A 1 82 ? 9.97200 25.57600 -14.97300 1.000 42.81199 81 LYS A O 1
ATOM 571 N N . TYR A 1 83 ? 9.87100 23.35700 -14.51700 1.000 40.69931 82 TYR A N 1
ATOM 572 C CA . TYR A 1 83 ? 10.08400 23.50500 -13.06200 1.000 41.48911 82 TYR A CA 1
ATOM 573 C C . TYR A 1 83 ? 11.29600 22.63300 -12.73500 1.000 41.46311 82 TYR A C 1
ATOM 574 O O . TYR A 1 83 ? 11.41500 21.56800 -13.33800 1.000 41.65201 82 TYR A O 1
ATOM 583 N N . GLU A 1 84 ? 12.19200 23.09500 -11.86500 1.000 43.13362 83 GLU A N 1
ATOM 584 C CA . GLU A 1 84 ? 13.30100 22.23900 -11.46400 1.000 43.60312 83 GLU A CA 1
ATOM 585 C C . GLU A 1 84 ? 13.42500 22.20000 -9.95200 1.000 42.52423 83 GLU A C 1
ATOM 586 O O . GLU A 1 84 ? 13.09500 23.16700 -9.26100 1.000 44.01255 83 GLU A O 1
ATOM 592 N N . GLY A 1 85 ? 13.93200 21.07000 -9.45600 1.000 41.55297 84 GLY A N 1
ATOM 593 C CA . GLY A 1 85 ? 14.25600 20.90200 -8.05400 1.000 41.33472 84 GLY A CA 1
ATOM 594 C C . GLY A 1 85 ? 15.68800 20.44900 -7.87000 1.000 44.37176 84 GLY A C 1
ATOM 595 O O . GLY A 1 85 ? 16.47900 20.48200 -8.81700 1.000 46.38543 84 GLY A O 1
ATOM 596 N N . GLU A 1 86 ? 16.04100 20.02500 -6.66300 1.000 45.20133 85 GLU A N 1
ATOM 597 C CA . GLU A 1 86 ? 17.38700 19.52300 -6.44200 1.000 46.90269 85 GLU A CA 1
ATOM 598 C C . GLU A 1 86 ? 17.57300 18.16200 -7.09900 1.000 42.94706 85 GLU A C 1
ATOM 599 O O . GLU A 1 86 ? 16.61700 17.46300 -7.43900 1.000 41.57625 85 GLU A O 1
ATOM 605 N N . GLY A 1 87 ? 18.83600 17.79100 -7.27200 1.000 44.71359 86 GLY A N 1
ATOM 606 C CA . GLY A 1 87 ? 19.13900 16.46100 -7.76300 1.000 43.81719 86 GLY A CA 1
ATOM 607 C C . GLY A 1 87 ? 18.64900 16.19600 -9.16300 1.000 43.11163 86 GLY A C 1
ATOM 608 O O . GLY A 1 87 ? 18.41000 15.04100 -9.51600 1.000 39.98501 86 GLY A O 1
ATOM 609 N N . GLY A 1 88 ? 18.48000 17.23800 -9.97400 1.000 44.33960 87 GLY A N 1
ATOM 610 C CA . GLY A 1 88 ? 18.06900 17.01500 -11.33800 1.000 43.81215 87 GLY A CA 1
ATOM 611 C C . GLY A 1 88 ? 16.59600 16.73900 -11.50000 1.000 40.78598 87 GLY A C 1
ATOM 612 O O . GLY A 1 88 ? 16.17400 16.31800 -12.58200 1.000 40.50786 87 GLY A O 1
ATOM 613 N N . LEU A 1 89 ? 15.80000 16.93300 -10.45200 1.000 39.20848 88 LEU A N 1
ATOM 614 C CA . LEU A 1 89 ? 14.35500 16.76900 -10.57400 1.000 36.92617 88 LEU A CA 1
ATOM 615 C C . LEU A 1 89 ? 13.82200 17.83800 -11.51100 1.000 38.78489 88 LEU A C 1
ATOM 616 O O . LEU A 1 89 ? 14.16700 19.01500 -11.37600 1.000 41.05828 88 LEU A O 1
ATOM 621 N N . VAL A 1 90 ? 12.98000 17.43500 -12.46600 1.000 27.60199 89 VAL A N 1
ATOM 622 C CA . VAL A 1 90 ? 12.42200 18.35500 -13.44800 1.000 29.32658 89 VAL A CA 1
ATOM 623 C C . VAL A 1 90 ? 10.94700 18.02600 -13.62500 1.000 31.53574 89 VAL A C 1
ATOM 624 O O . VAL A 1 90 ? 10.55800 16.85300 -13.60600 1.000 31.21549 89 VAL A O 1
ATOM 628 N N . LEU A 1 91 ? 10.14100 19.07300 -13.81200 1.000 31.49238 90 LEU A N 1
ATOM 629 C CA . LEU A 1 91 ? 8.72800 18.91300 -14.22000 1.000 33.21599 90 LEU A CA 1
ATOM 630 C C . LEU A 1 91 ? 8.56600 19.74800 -15.49600 1.000 34.72574 90 LEU A C 1
ATOM 631 O O . LEU A 1 91 ? 8.71100 20.96000 -15.41400 1.000 33.17867 90 LEU A O 1
ATOM 636 N N . ASN A 1 92 ? 8.37700 19.07900 -16.62800 1.000 36.67985 91 ASN A N 1
ATOM 637 C CA . ASN A 1 92 ? 8.13000 19.76200 -17.92100 1.000 38.70020 91 ASN A CA 1
ATOM 638 C C . ASN A 1 92 ? 6.62400 19.81400 -18.18900 1.000 38.09887 91 ASN A C 1
ATOM 639 O O . ASN A 1 92 ? 5.96600 18.79100 -18.01300 1.000 36.95153 91 ASN A O 1
ATOM 644 N N . VAL A 1 93 ? 6.12000 20.97600 -18.59200 1.000 39.93345 92 VAL A N 1
ATOM 645 C CA . VAL A 1 93 ? 4.69600 21.18300 -18.84600 1.000 39.90665 92 VAL A CA 1
ATOM 646 C C . VAL A 1 93 ? 4.55200 21.66600 -20.28500 1.000 40.38765 92 VAL A C 1
ATOM 647 O O . VAL A 1 93 ? 5.21900 22.62700 -20.67700 1.000 41.53580 92 VAL A O 1
ATOM 651 N N . LYS A 1 94 ? 3.74000 20.97100 -21.09000 1.000 43.33515 93 LYS A N 1
ATOM 652 C CA . LYS A 1 94 ? 3.73000 21.25000 -22.52800 1.000 47.14043 93 LYS A CA 1
ATOM 653 C C . LYS A 1 94 ? 2.35400 21.00900 -23.12200 1.000 48.11459 93 LYS A C 1
ATOM 654 O O . LYS A 1 94 ? 1.74900 19.96300 -22.88700 1.000 47.34916 93 LYS A O 1
ATOM 660 N N . GLN A 1 95 ? 1.87800 21.95300 -23.92100 1.000 49.50399 94 GLN A N 1
ATOM 661 C CA . GLN A 1 95 ? 0.60500 21.79100 -24.60600 1.000 53.25754 94 GLN A CA 1
ATOM 662 C C . GLN A 1 95 ? 0.82900 21.04200 -25.91400 1.000 56.24755 94 GLN A C 1
ATOM 663 O O . GLN A 1 95 ? 1.79300 21.30800 -26.63700 1.000 60.28785 94 GLN A O 1
ATOM 669 N N . GLY A 1 96 ? -0.05400 20.09400 -26.21100 1.000 59.35241 95 GLY A N 1
ATOM 670 C CA . GLY A 1 96 ? 0.10000 19.27400 -27.39000 1.000 60.30614 95 GLY A CA 1
ATOM 671 C C . GLY A 1 96 ? -1.13600 18.45300 -27.68100 1.000 60.60435 95 GLY A C 1
ATOM 672 O O . GLY A 1 96 ? -1.96900 18.21800 -26.81000 1.000 59.40086 95 GLY A O 1
ATOM 673 N N . PRO A 1 97 ? -1.26500 17.97500 -28.91800 1.000 68.55952 96 PRO A N 1
ATOM 674 C CA . PRO A 1 97 ? -2.54900 17.38800 -29.34200 1.000 69.23972 96 PRO A CA 1
ATOM 675 C C . PRO A 1 97 ? -2.92300 16.09200 -28.63500 1.000 67.71870 96 PRO A C 1
ATOM 676 O O . PRO A 1 97 ? -4.11900 15.79000 -28.52400 1.000 64.30367 96 PRO A O 1
ATOM 680 N N . GLU A 1 98 ? -1.95000 15.31800 -28.15700 1.000 67.40223 97 GLU A N 1
ATOM 681 C CA . GLU A 1 98 ? -2.23900 14.00700 -27.59100 1.000 66.58859 97 GLU A CA 1
ATOM 682 C C . GLU A 1 98 ? -3.05600 14.15600 -26.30500 1.000 61.42901 97 GLU A C 1
ATOM 683 O O . GLU A 1 98 ? -3.05200 15.20700 -25.66000 1.000 61.23175 97 GLU A O 1
ATOM 689 N N . ALA A 1 99 ? -3.76600 13.09100 -25.93200 1.000 60.14333 98 ALA A N 1
ATOM 690 C CA . ALA A 1 99 ? -4.57600 13.11500 -24.71600 1.000 57.91054 98 ALA A CA 1
ATOM 691 C C . ALA A 1 99 ? -3.72200 13.44400 -23.48900 1.000 55.64670 98 ALA A C 1
ATOM 692 O O . ALA A 1 99 ? -2.53300 13.11400 -23.42300 1.000 54.41856 98 ALA A O 1
ATOM 694 N N . LEU A 1 100 ? -4.34700 14.10700 -22.51000 1.000 50.18089 99 LEU A N 1
ATOM 695 C CA . LEU A 1 100 ? -3.65800 14.52100 -21.29300 1.000 44.77972 99 LEU A CA 1
ATOM 696 C C . LEU A 1 100 ? -2.92100 13.34900 -20.66400 1.000 43.48871 99 LEU A C 1
ATOM 697 O O . LEU A 1 100 ? -3.51700 12.31100 -20.36800 1.000 43.99478 99 LEU A O 1
ATOM 702 N N . THR A 1 101 ? -1.61600 13.51200 -20.47600 1.000 43.41559 100 THR A N 1
ATOM 703 C CA . THR A 1 101 ? -0.76000 12.43300 -20.01000 1.000 41.23543 100 THR A CA 1
ATOM 704 C C . THR A 1 101 ? 0.22400 12.97000 -18.98900 1.000 39.67161 100 THR A C 1
ATOM 705 O O . THR A 1 101 ? 0.67900 14.11000 -19.08200 1.000 39.14357 100 THR A O 1
ATOM 709 N N . LEU A 1 102 ? 0.52300 12.13900 -17.99600 1.000 36.40911 101 LEU A N 1
ATOM 710 C CA . LEU A 1 102 ? 1.58700 12.40000 -17.03600 1.000 35.50396 101 LEU A CA 1
ATOM 711 C C . LEU A 1 102 ? 2.54400 11.22400 -17.14800 1.000 34.74786 101 LEU A C 1
ATOM 712 O O . LEU A 1 102 ? 2.12400 10.08600 -16.94300 1.000 35.13703 101 LEU A O 1
ATOM 717 N N . LYS A 1 103 ? 3.80300 11.51900 -17.46600 1.000 33.39537 102 LYS A N 1
ATOM 718 C CA . LYS A 1 103 ? 4.84500 10.47800 -17.59200 1.000 31.15228 102 LYS A CA 1
ATOM 719 C C . LYS A 1 103 ? 5.97400 10.73400 -16.58900 1.000 31.21076 102 LYS A C 1
ATOM 720 O O . LYS A 1 103 ? 6.29800 11.89500 -16.35000 1.000 30.00353 102 LYS A O 1
ATOM 726 N N . ILE A 1 104 ? 6.53300 9.67000 -16.03300 1.000 28.03414 103 ILE A N 1
ATOM 727 C CA . ILE A 1 104 ? 7.67800 9.78000 -15.13400 1.000 28.28858 103 ILE A CA 1
ATOM 728 C C . ILE A 1 104 ? 8.82900 8.98500 -15.72800 1.000 29.25952 103 ILE A C 1
ATOM 729 O O . ILE A 1 104 ? 8.67300 7.80100 -16.04300 1.000 29.95476 103 ILE A O 1
ATOM 734 N N . THR A 1 105 ? 9.97000 9.64400 -15.88500 1.000 27.30409 104 THR A N 1
ATOM 735 C CA . THR A 1 105 ? 11.17200 9.05200 -16.45000 1.000 27.39900 104 THR A CA 1
ATOM 736 C C . THR A 1 105 ? 12.23400 9.03400 -15.36400 1.000 30.21531 104 THR A C 1
ATOM 737 O O . THR A 1 105 ? 12.44600 10.04700 -14.68800 1.000 28.75421 104 THR A O 1
ATOM 741 N N . VAL A 1 106 ? 12.87700 7.88300 -15.16700 1.000 27.84146 105 VAL A N 1
ATOM 742 C CA . VAL A 1 106 ? 13.86300 7.73100 -14.10900 1.000 25.94590 105 VAL A CA 1
ATOM 743 C C . VAL A 1 106 ? 15.13300 7.25500 -14.77100 1.000 28.43129 105 VAL A C 1
ATOM 744 O O . VAL A 1 106 ? 15.12900 6.22800 -15.46300 1.000 29.55974 105 VAL A O 1
ATOM 748 N N . ASP A 1 107 ? 16.20000 8.02700 -14.60100 1.000 25.97733 106 ASP A N 1
ATOM 749 C CA . ASP A 1 107 ? 17.46500 7.76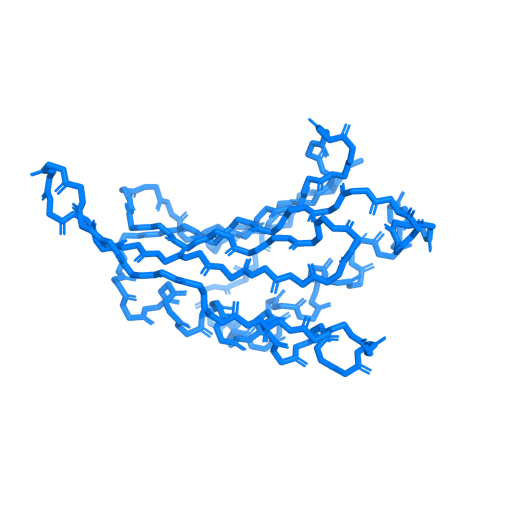800 -15.28900 1.000 27.60336 106 ASP A CA 1
ATOM 750 C C . ASP A 1 107 ? 17.25300 7.51300 -16.78100 1.000 30.88081 106 ASP A C 1
ATOM 751 O O . ASP A 1 107 ? 17.79300 6.56500 -17.36000 1.000 33.41621 106 ASP A O 1
ATOM 756 N N . GLY A 1 108 ? 16.43800 8.36000 -17.41100 1.000 29.63817 107 GLY A N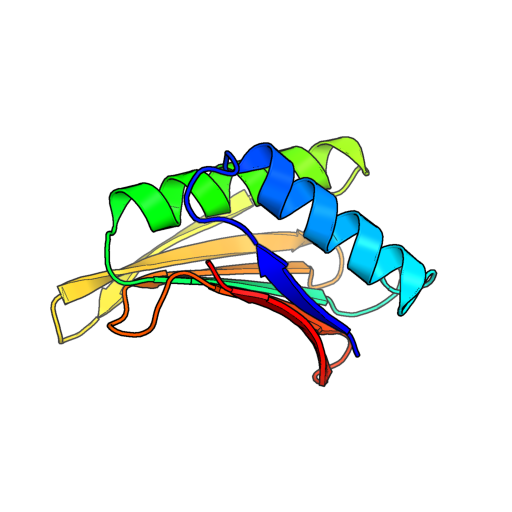 1
ATOM 757 C CA . GLY A 1 108 ? 16.22800 8.28000 -18.84300 1.000 33.93831 107 GLY A CA 1
ATOM 758 C C . GLY A 1 108 ? 15.23100 7.24500 -19.31800 1.000 34.58817 107 GLY A C 1
ATOM 759 O O . GLY A 1 108 ? 14.97600 7.17000 -20.52900 1.000 38.00275 107 GLY A O 1
ATOM 760 N N . ARG A 1 109 ? 14.61900 6.46600 -18.42400 1.000 32.41021 108 ARG A N 1
ATOM 761 C CA . ARG A 1 109 ? 13.68400 5.42200 -18.84000 1.000 35.10250 108 ARG A CA 1
ATOM 762 C C . ARG A 1 109 ? 12.27600 5.71100 -18.32800 1.000 33.72866 108 ARG A C 1
ATOM 763 O O . ARG A 1 109 ? 12.09000 6.04500 -17.15800 1.000 31.88726 108 ARG A O 1
ATOM 771 N N . THR A 1 110 ? 11.28300 5.59200 -19.20900 1.000 34.16345 109 THR A N 1
ATOM 772 C CA . THR A 1 110 ? 9.90800 5.84400 -18.79200 1.000 32.43233 109 THR A CA 1
ATOM 773 C C . THR A 1 110 ? 9.44100 4.72100 -17.87000 1.000 35.32125 109 THR A C 1
ATOM 774 O O . THR A 1 110 ? 9.46700 3.54400 -18.24200 1.000 38.50891 109 THR A O 1
ATOM 778 N N . ILE A 1 111 ? 9.04900 5.09700 -16.65300 1.000 32.69809 110 ILE A N 1
ATOM 779 C CA . ILE A 1 111 ? 8.65200 4.15700 -15.62400 1.000 33.15494 110 ILE A CA 1
ATOM 780 C C . ILE A 1 111 ? 7.15100 4.18600 -15.37800 1.000 30.33686 110 ILE A C 1
ATOM 781 O O . ILE A 1 111 ? 6.56300 3.13900 -15.08600 1.000 31.83942 110 ILE A O 1
ATOM 786 N N . VAL A 1 112 ? 6.51200 5.34900 -15.49200 1.000 31.26084 111 VAL A N 1
ATOM 787 C CA . VAL A 1 112 ? 5.09300 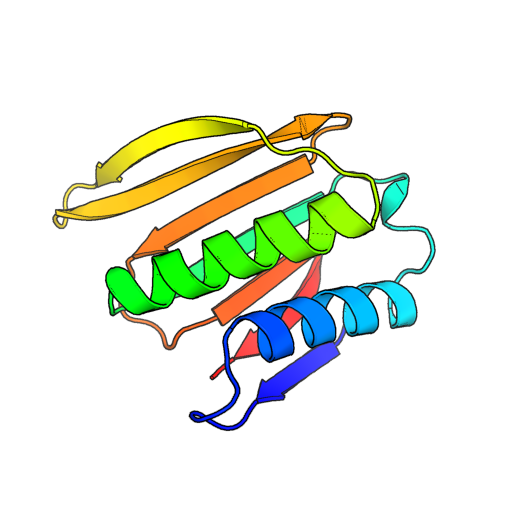5.50600 -15.20100 1.000 31.89215 111 VAL A CA 1
ATOM 788 C C . VAL A 1 112 ? 4.48200 6.34700 -16.30200 1.000 32.78485 111 VAL A C 1
ATOM 789 O O . VAL A 1 112 ? 5.07300 7.34400 -16.72000 1.000 32.28166 111 VAL A O 1
ATOM 793 N N . GLU A 1 113 ? 3.30400 5.94600 -16.76400 1.000 32.42810 112 GLU A N 1
ATOM 794 C CA . GLU A 1 113 ? 2.50000 6.74700 -17.67500 1.000 35.22118 112 GLU A CA 1
ATOM 795 C C . GLU A 1 113 ? 1.07100 6.71100 -17.17100 1.000 35.34906 112 GLU A C 1
ATOM 796 O O . GLU A 1 113 ? 0.51700 5.62600 -16.96500 1.000 36.69388 112 GLU A O 1
ATOM 802 N N . ILE A 1 114 ? 0.44500 7.87000 -17.02900 1.000 36.22554 113 ILE A N 1
ATOM 803 C CA . ILE A 1 114 ? -0.97900 7.90800 -16.72300 1.000 38.00946 113 ILE A CA 1
ATOM 804 C C . ILE A 1 114 ? -1.68700 8.71400 -17.79700 1.000 40.75089 113 ILE A C 1
ATOM 805 O O . ILE A 1 114 ? -1.34600 9.87900 -18.03300 1.000 41.55015 113 ILE A O 1
ATOM 810 N N . VAL A 1 115 ? -2.65600 8.09000 -18.46400 1.000 42.08557 114 VAL A N 1
ATOM 811 C CA . VAL A 1 115 ? -3.40000 8.72900 -19.54300 1.000 45.94053 114 VAL A CA 1
ATOM 812 C C . VAL A 1 115 ? -4.85500 8.87700 -19.11700 1.000 51.98880 114 VAL A C 1
ATOM 813 O O . VAL A 1 115 ? -5.44300 7.95200 -18.54500 1.000 45.39578 114 VAL A O 1
ATOM 817 N N . ARG A 1 116 ? -5.43600 10.04200 -19.40700 1.000 53.85967 115 ARG A N 1
ATOM 818 C CA . ARG A 1 116 ? -6.84400 10.31700 -19.13200 1.000 56.41192 115 ARG A CA 1
ATOM 819 C C . ARG A 1 116 ? -7.75000 9.80600 -20.26300 1.000 58.95884 115 ARG A C 1
ATOM 820 O O . ARG A 1 116 ? -7.43100 9.98800 -21.44300 1.000 58.25966 115 ARG A O 1
#